Protein AF-A0AAV8GND9-F1 (afdb_monomer)

Radius of gyration: 27.41 Å; Cα contacts (8 Å, |Δi|>4): 66; chains: 1; bounding box: 63×63×75 Å

Sequence (165 aa):
MVLSTLPIDERDGKIRALPEAILGRRAFIDMAPVLKNKKRTYAIRVSRSKRHTITFEHLSGKFHMPMAAASKSLAVSKSTLKLRCRELGILVWPYRKLSSLEKLINKVVELAHPGFQFIVCNIRQEIEAIKMNPSLKIKNETECLRRAMYDLHYKKRRDDSRVAN

Mean predicted aligned error: 14.93 Å

Secondary structure (DSSP, 8-state):
---------------------SS------------------------HHHHTT--HHHHHTTTTS-HHHHHHHTT--HHHHHHHHHHTT--S-THHHHHHHHHHHHHHHHTT-GGGHHHHHHHHHHHHHHHH-TTPPPPHHHHHHHHHHHHHHHHHHHHHHHHT-

InterPro domains:
  IPR003035 RWP-RK domain [PF02042] (47-111)
  IPR003035 RWP-RK domain [PS51519] (39-126)
  IPR044607 Transcription factor RKD-like [PTHR46373] (47-159)

Foldseek 3Di:
DDDDDDDDDDDDDDDDDDDDDDDDDDDDDDDDDPPVPPPPPPPPPPPVVVLPPDDLVLLLVPLCDPLVVSCVVVVHDSVSVCVSCVVVVNNDRLNVVLVLLVVLLVLLVVVVDPVCPVVNVVSVVQSVVCSVPVPDDDDPVSVVSSVVSVVVVVVVVVVVVVVVD

Solvent-accessible surface area (backbone atoms only — not comparable to full-atom values): 10708 Å² total; per-residue (Å²): 134,79,88,82,82,87,79,90,85,78,92,85,88,85,90,88,83,86,88,91,85,86,89,81,89,81,78,92,74,90,82,79,86,78,70,84,71,76,81,70,83,66,82,72,77,63,59,69,74,73,58,71,75,71,50,70,68,68,48,46,78,34,41,92,39,54,67,77,54,36,19,59,77,67,75,43,53,66,68,58,50,51,52,52,30,49,77,73,66,36,84,56,80,45,28,67,59,47,56,52,50,54,53,47,44,53,55,55,56,72,66,69,47,80,84,46,52,62,56,47,50,54,52,52,55,50,48,53,50,35,56,78,37,45,76,59,76,82,54,67,69,61,52,50,51,52,49,53,56,49,52,54,52,52,50,51,56,53,51,55,59,58,76,75,106

Organism: NCBI:txid906938

Structure (mmCIF, N/CA/C/O backbone):
data_AF-A0AAV8GND9-F1
#
_entry.id   AF-A0AAV8GND9-F1
#
loop_
_atom_site.group_PDB
_atom_site.id
_atom_site.type_symbol
_atom_site.label_atom_id
_atom_site.label_alt_id
_atom_site.label_comp_id
_atom_site.label_asym_id
_atom_site.label_entity_id
_atom_site.label_seq_id
_atom_site.pdbx_PDB_ins_code
_atom_site.Cartn_x
_atom_site.Cartn_y
_atom_site.Cartn_z
_atom_site.occupancy
_atom_site.B_iso_or_equiv
_atom_site.auth_seq_id
_atom_site.auth_comp_id
_atom_site.auth_asym_id
_atom_site.auth_atom_id
_atom_site.pdbx_PDB_model_num
ATOM 1 N N . MET A 1 1 ? -1.485 48.724 47.636 1.00 35.06 1 MET A N 1
ATOM 2 C CA . MET A 1 1 ? -0.159 49.192 47.187 1.00 35.06 1 MET A CA 1
ATOM 3 C C . MET A 1 1 ? -0.062 48.947 45.691 1.00 35.06 1 MET A C 1
ATOM 5 O O . MET A 1 1 ? -0.252 47.816 45.282 1.00 35.06 1 MET A O 1
ATOM 9 N N . VAL A 1 2 ? 0.110 50.043 44.944 1.00 36.12 2 VAL A N 1
ATOM 10 C CA . VAL A 1 2 ? 0.675 50.198 43.586 1.00 36.12 2 VAL A CA 1
ATOM 11 C C . VAL A 1 2 ? 0.412 49.140 42.497 1.00 36.12 2 VAL A C 1
ATOM 13 O O . VAL A 1 2 ? 0.852 47.999 42.569 1.00 36.12 2 VAL A O 1
ATOM 16 N N . LEU A 1 3 ? -0.223 49.623 41.418 1.00 34.41 3 LEU A N 1
ATOM 17 C CA . LEU A 1 3 ? -0.010 49.189 40.032 1.00 34.41 3 LEU A CA 1
ATOM 18 C C . LEU A 1 3 ? 1.482 48.963 39.736 1.00 34.41 3 LEU A C 1
ATOM 20 O O . LEU A 1 3 ? 2.272 49.803 40.160 1.00 34.41 3 LEU A O 1
ATOM 24 N N . SER A 1 4 ? 1.821 47.986 38.881 1.00 33.19 4 SER A N 1
ATOM 25 C CA . SER A 1 4 ? 2.460 48.262 37.573 1.00 33.19 4 SER A CA 1
ATOM 26 C C . SER A 1 4 ? 2.997 47.009 36.841 1.00 33.19 4 SER A C 1
ATOM 28 O O . SER A 1 4 ? 3.750 46.205 37.373 1.00 33.19 4 SER A O 1
ATOM 30 N N . THR A 1 5 ? 2.571 46.902 35.574 1.00 40.31 5 THR A N 1
ATOM 31 C CA . THR A 1 5 ? 3.350 46.568 34.359 1.00 40.31 5 THR A CA 1
ATOM 32 C C . THR A 1 5 ? 4.179 45.278 34.267 1.00 40.31 5 THR A C 1
ATOM 34 O O . THR A 1 5 ? 5.229 45.131 34.883 1.00 40.31 5 THR A O 1
ATOM 37 N N . LEU A 1 6 ? 3.789 44.435 33.298 1.00 37.91 6 LEU A N 1
ATOM 38 C CA . LEU A 1 6 ? 4.726 43.645 32.485 1.00 37.91 6 LEU A CA 1
ATOM 39 C C . LEU A 1 6 ? 5.789 44.554 31.841 1.00 37.91 6 LEU A C 1
ATOM 41 O O . LEU A 1 6 ? 5.467 45.685 31.465 1.00 37.91 6 LEU A O 1
ATOM 45 N N . PRO A 1 7 ? 6.981 44.009 31.554 1.00 39.88 7 PRO A N 1
ATOM 46 C CA . PRO A 1 7 ? 7.487 44.157 30.196 1.00 39.88 7 PRO A CA 1
ATOM 47 C C . PRO A 1 7 ? 7.981 42.839 29.588 1.00 39.88 7 PRO A C 1
ATOM 49 O O . PRO A 1 7 ? 8.670 42.029 30.204 1.00 39.88 7 PRO A O 1
ATOM 52 N N . ILE A 1 8 ? 7.599 42.687 28.326 1.00 31.92 8 ILE A N 1
ATOM 53 C CA . ILE A 1 8 ? 8.244 41.881 27.293 1.00 31.92 8 ILE A CA 1
ATOM 54 C C . ILE A 1 8 ? 9.658 42.444 27.078 1.00 31.92 8 ILE A C 1
ATOM 56 O O . ILE A 1 8 ? 9.774 43.660 26.961 1.00 31.92 8 ILE A O 1
ATOM 60 N N . ASP A 1 9 ? 10.686 41.599 26.942 1.00 30.53 9 ASP A N 1
ATOM 61 C CA . ASP A 1 9 ? 11.693 41.856 25.905 1.00 30.53 9 ASP A CA 1
ATOM 62 C C . ASP A 1 9 ? 12.402 40.587 25.409 1.00 30.53 9 ASP A C 1
ATOM 64 O O . ASP A 1 9 ? 12.772 39.686 26.166 1.00 30.53 9 ASP A O 1
ATOM 68 N N . GLU A 1 10 ? 12.537 40.540 24.092 1.00 36.34 10 GLU A N 1
ATOM 69 C CA . GLU A 1 10 ? 13.254 39.568 23.278 1.00 36.34 10 GLU A CA 1
ATOM 70 C C . GLU A 1 10 ? 14.673 40.096 23.004 1.00 36.34 10 GLU A C 1
ATOM 72 O O . GLU A 1 10 ? 14.821 41.294 22.809 1.00 36.34 10 GLU A O 1
ATOM 77 N N . ARG A 1 11 ? 15.648 39.189 22.784 1.00 31.89 11 ARG A N 1
ATOM 78 C CA . ARG A 1 11 ? 16.921 39.430 22.041 1.00 31.89 11 ARG A CA 1
ATOM 79 C C . ARG A 1 11 ? 17.932 40.352 22.771 1.00 31.89 11 ARG A C 1
ATOM 81 O O . ARG A 1 11 ? 17.574 41.360 23.340 1.00 31.89 11 ARG A O 1
ATOM 88 N N . ASP A 1 12 ? 19.232 40.095 22.916 1.00 29.98 12 ASP A N 1
ATOM 89 C CA . ASP A 1 12 ? 20.273 39.333 22.215 1.00 29.98 12 ASP A CA 1
ATOM 90 C C . ASP A 1 12 ? 21.346 38.908 23.263 1.00 29.98 12 ASP A C 1
ATOM 92 O O . ASP A 1 12 ? 21.510 39.551 24.291 1.00 29.98 12 ASP A O 1
ATOM 96 N N . GLY A 1 13 ? 22.087 37.801 23.139 1.00 28.56 13 GLY A N 1
ATOM 97 C CA . GLY A 1 13 ? 23.390 37.849 22.466 1.00 28.56 13 GLY A CA 1
ATOM 98 C C . GLY A 1 13 ? 24.593 37.403 23.338 1.00 28.56 13 GLY A C 1
ATOM 99 O O . GLY A 1 13 ? 25.275 38.227 23.927 1.00 28.56 13 GLY A O 1
ATOM 100 N N . LYS A 1 14 ? 24.937 36.103 23.256 1.00 33.38 14 LYS A N 1
ATOM 101 C CA . LYS A 1 14 ? 26.313 35.518 23.241 1.00 33.38 14 LYS A CA 1
ATOM 102 C C . LYS A 1 14 ? 27.081 35.118 24.544 1.00 33.38 14 LYS A C 1
ATOM 104 O O . LYS A 1 14 ? 27.681 35.930 25.227 1.00 33.38 14 LYS A O 1
ATOM 109 N N . ILE A 1 15 ? 27.154 33.786 24.738 1.00 33.62 15 ILE A N 1
ATOM 110 C CA . ILE A 1 15 ? 28.283 32.846 25.032 1.00 33.62 15 ILE A CA 1
ATOM 111 C C . ILE A 1 15 ? 29.366 33.191 26.092 1.00 33.62 15 ILE A C 1
ATOM 113 O O . ILE A 1 15 ? 30.204 34.061 25.875 1.00 33.62 15 ILE A O 1
ATOM 117 N N . ARG A 1 16 ? 29.528 32.302 27.096 1.00 35.12 16 ARG A N 1
ATOM 118 C CA . ARG A 1 16 ? 30.838 31.892 27.668 1.00 35.12 16 ARG A CA 1
ATOM 119 C C . ARG A 1 16 ? 30.905 30.361 27.791 1.00 35.12 16 ARG A C 1
ATOM 121 O O . ARG A 1 16 ? 29.895 29.708 28.023 1.00 35.12 16 ARG A O 1
ATOM 128 N N . ALA A 1 17 ? 32.091 29.813 27.548 1.00 32.97 17 ALA A N 1
ATOM 129 C CA . ALA A 1 17 ? 32.357 28.434 27.149 1.00 32.97 17 ALA A CA 1
ATOM 130 C C . ALA A 1 17 ? 33.029 27.573 28.246 1.00 32.97 17 ALA A C 1
ATOM 132 O O . ALA A 1 17 ? 33.712 28.132 29.099 1.00 32.97 17 ALA A O 1
ATOM 133 N N . LEU A 1 18 ? 32.941 26.237 28.058 1.00 32.69 18 LEU A N 1
ATOM 134 C CA . LEU A 1 18 ? 33.924 25.163 28.380 1.00 32.69 18 LEU A CA 1
ATOM 135 C C . LEU A 1 18 ? 34.088 24.729 29.866 1.00 32.69 18 LEU A C 1
ATOM 137 O O . LEU A 1 18 ? 33.908 25.563 30.747 1.00 32.69 18 LEU A O 1
ATOM 141 N N . PRO A 1 19 ? 34.394 23.435 30.174 1.00 36.16 19 PRO A N 1
ATOM 142 C CA . PRO A 1 19 ? 35.509 22.685 29.573 1.00 36.16 19 PRO A CA 1
ATOM 143 C C . PRO A 1 19 ? 35.277 21.219 29.148 1.00 36.16 19 PRO A C 1
ATOM 145 O O . PRO A 1 19 ? 34.412 20.497 29.637 1.00 36.16 19 PRO A O 1
ATOM 148 N N . GLU A 1 20 ? 36.140 20.809 28.216 1.00 38.84 20 GLU A N 1
ATOM 149 C CA . GLU A 1 20 ? 36.351 19.469 27.667 1.00 38.84 20 GLU A CA 1
ATOM 150 C C . GLU A 1 20 ? 37.200 18.573 28.583 1.00 38.84 20 GLU A C 1
ATOM 152 O O . GLU A 1 20 ? 38.236 19.008 29.079 1.00 38.84 20 GLU A O 1
ATOM 157 N N . ALA A 1 21 ? 36.796 17.304 28.711 1.00 34.34 21 ALA A N 1
ATOM 158 C CA . ALA A 1 21 ? 37.614 16.078 28.750 1.00 34.34 21 ALA A CA 1
ATOM 159 C C . ALA A 1 21 ? 36.695 14.957 29.277 1.00 34.34 21 ALA A C 1
ATOM 161 O O . ALA A 1 21 ? 36.130 15.078 30.355 1.00 34.34 21 ALA A O 1
ATOM 162 N N . ILE A 1 22 ? 36.426 13.881 28.536 1.00 31.39 22 ILE A N 1
ATOM 163 C CA . ILE A 1 22 ? 37.247 12.666 28.567 1.00 31.39 22 ILE A CA 1
ATOM 164 C C . ILE A 1 22 ? 36.989 11.832 27.289 1.00 31.39 22 ILE A C 1
ATOM 166 O O . ILE A 1 22 ? 35.862 11.464 26.979 1.00 31.39 22 ILE A O 1
ATOM 170 N N . LEU A 1 23 ? 38.106 11.492 26.630 1.00 33.38 23 LEU A N 1
ATOM 171 C CA . LEU A 1 23 ? 38.359 10.383 25.693 1.00 33.38 23 LEU A CA 1
ATOM 172 C C . LEU A 1 23 ? 37.882 10.464 24.221 1.00 33.38 23 LEU A C 1
ATOM 174 O O . LEU A 1 23 ? 36.793 10.037 23.862 1.00 33.38 23 LEU A O 1
ATOM 178 N N . GLY A 1 24 ? 38.843 10.783 23.333 1.00 30.16 24 GLY A N 1
ATOM 179 C CA . GLY A 1 24 ? 39.104 9.897 22.182 1.00 30.16 24 GLY A CA 1
ATOM 180 C C . GLY A 1 24 ? 39.140 10.493 20.767 1.00 30.16 24 GLY A C 1
ATOM 181 O O . GLY A 1 24 ? 38.337 10.110 19.932 1.00 30.16 24 GLY A O 1
ATOM 182 N N . ARG A 1 25 ? 40.115 11.376 20.492 1.00 37.66 25 ARG A N 1
ATOM 183 C CA . ARG A 1 25 ? 40.762 11.702 19.191 1.00 37.66 25 ARG A CA 1
ATOM 184 C C . ARG A 1 25 ? 40.112 11.137 17.904 1.00 37.66 25 ARG A C 1
ATOM 186 O O . ARG A 1 25 ? 40.269 9.952 17.634 1.00 37.66 25 ARG A O 1
ATOM 193 N N . ARG A 1 26 ? 39.677 12.016 16.988 1.00 31.58 26 ARG A N 1
ATOM 194 C CA . ARG A 1 26 ? 40.454 12.414 15.781 1.00 31.58 26 ARG A CA 1
ATOM 195 C C . ARG A 1 26 ? 39.671 13.444 14.937 1.00 31.58 26 ARG A C 1
ATOM 197 O O . ARG A 1 26 ? 38.692 13.106 14.291 1.00 31.58 26 ARG A O 1
ATOM 204 N N . ALA A 1 27 ? 40.178 14.677 14.949 1.00 31.30 27 ALA A N 1
ATOM 205 C CA . ALA A 1 27 ? 40.170 15.678 13.876 1.00 31.30 27 ALA A CA 1
ATOM 206 C C . ALA A 1 27 ? 38.875 1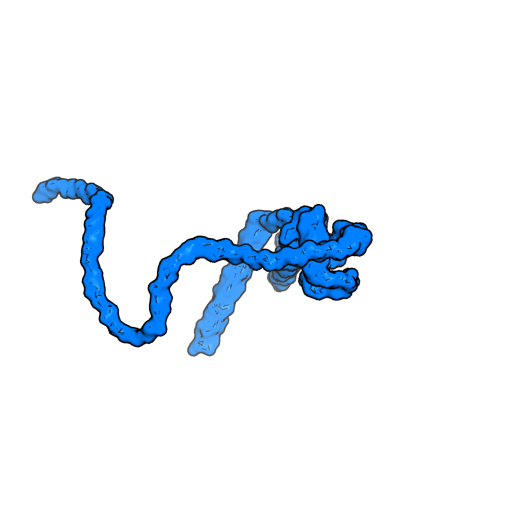5.914 13.066 1.00 31.30 27 ALA A C 1
ATOM 208 O O . ALA A 1 27 ? 38.594 15.251 12.070 1.00 31.30 27 ALA A O 1
ATOM 209 N N . PHE A 1 28 ? 38.206 17.011 13.420 1.00 37.91 28 PHE A N 1
ATOM 210 C CA . PHE A 1 28 ? 37.681 17.975 12.454 1.00 37.91 28 PHE A CA 1
ATOM 211 C C . PHE A 1 28 ? 38.825 18.424 11.520 1.00 37.91 28 PHE A C 1
ATOM 213 O O . PHE A 1 28 ? 39.843 18.919 12.001 1.00 37.91 28 PHE A O 1
ATOM 220 N N . ILE A 1 29 ? 38.665 18.256 10.207 1.00 37.09 29 ILE A N 1
ATOM 221 C CA . ILE A 1 29 ? 39.280 19.119 9.191 1.00 37.09 29 ILE A CA 1
ATOM 222 C C . ILE A 1 29 ? 38.145 19.503 8.247 1.00 37.09 29 ILE A C 1
ATOM 224 O O . ILE A 1 29 ? 37.421 18.639 7.747 1.00 37.09 29 ILE A O 1
ATOM 228 N N . ASP A 1 30 ? 37.985 20.808 8.074 1.00 33.97 30 ASP A N 1
ATOM 229 C CA . ASP A 1 30 ? 37.107 21.459 7.116 1.00 33.97 30 ASP A CA 1
ATOM 230 C C . ASP A 1 30 ? 37.214 20.869 5.703 1.00 33.97 30 ASP A C 1
ATOM 232 O O . ASP A 1 30 ? 38.290 20.455 5.278 1.00 33.97 30 ASP A O 1
ATOM 236 N N . MET A 1 31 ? 36.102 20.917 4.958 1.00 32.75 31 MET A N 1
ATOM 237 C CA . MET A 1 31 ? 36.016 21.410 3.568 1.00 32.75 31 MET A CA 1
ATOM 238 C C . MET A 1 31 ? 34.931 20.696 2.743 1.00 32.75 31 MET A C 1
ATOM 240 O O . MET A 1 31 ? 34.955 19.485 2.543 1.00 32.75 31 MET A O 1
ATOM 244 N N . ALA A 1 32 ? 34.078 21.533 2.140 1.00 42.12 32 ALA A N 1
ATOM 245 C CA . ALA A 1 32 ? 33.287 21.308 0.927 1.00 42.12 32 ALA A CA 1
ATOM 246 C C . ALA A 1 32 ? 32.082 20.337 0.986 1.00 42.12 32 ALA A C 1
ATOM 248 O O . ALA A 1 32 ? 32.095 19.303 1.656 1.00 42.12 32 ALA A O 1
ATOM 249 N N . PRO A 1 33 ? 30.999 20.643 0.238 1.00 39.50 33 PRO A N 1
ATOM 250 C CA . PRO A 1 33 ? 29.824 19.794 0.201 1.00 39.50 33 PRO A CA 1
ATOM 251 C C . PRO A 1 33 ? 30.201 18.494 -0.504 1.00 39.50 33 PRO A C 1
ATOM 253 O O . PRO A 1 33 ? 30.457 18.477 -1.710 1.00 39.50 33 PRO A O 1
ATOM 256 N N . VAL A 1 34 ? 30.169 17.372 0.217 1.00 41.84 34 VAL A N 1
ATOM 257 C CA . VAL A 1 34 ? 30.108 16.064 -0.437 1.00 41.84 34 VAL A CA 1
ATOM 258 C C . VAL A 1 34 ? 28.708 15.936 -1.029 1.00 41.84 34 VAL A C 1
ATOM 260 O O . VAL A 1 34 ? 27.828 15.245 -0.510 1.00 41.84 34 VAL A O 1
ATOM 263 N N . LEU A 1 35 ? 28.512 16.577 -2.184 1.00 47.72 35 LEU A N 1
ATOM 264 C CA . LEU A 1 35 ? 27.736 15.975 -3.248 1.00 47.72 35 LEU A CA 1
ATOM 265 C C . LEU A 1 35 ? 28.211 14.526 -3.291 1.00 47.72 35 LEU A C 1
ATOM 267 O O . LEU A 1 35 ? 29.333 14.244 -3.715 1.00 47.72 35 LEU A O 1
ATOM 271 N N . LYS A 1 36 ? 27.378 13.587 -2.837 1.00 35.91 36 LYS A N 1
ATOM 272 C CA . LYS A 1 36 ? 27.566 12.169 -3.150 1.00 35.91 36 LYS A CA 1
ATOM 273 C C . LYS A 1 36 ? 27.256 11.998 -4.632 1.00 35.91 36 LYS A C 1
ATOM 275 O O . LYS A 1 36 ? 26.317 11.314 -5.028 1.00 35.91 36 LYS A O 1
ATOM 280 N N . ASN A 1 37 ? 28.080 12.632 -5.454 1.00 45.59 37 ASN A N 1
ATOM 281 C CA . ASN A 1 37 ? 28.215 12.404 -6.862 1.00 45.59 37 ASN A CA 1
ATOM 282 C C . ASN A 1 37 ? 28.968 11.080 -6.969 1.00 45.59 37 ASN A C 1
ATOM 284 O O . ASN A 1 37 ? 30.164 11.022 -7.247 1.00 45.59 37 ASN A O 1
ATOM 288 N N . LYS A 1 38 ? 28.260 9.977 -6.704 1.00 35.38 38 LYS A N 1
ATOM 289 C CA . LYS A 1 38 ? 28.668 8.688 -7.248 1.00 35.38 38 LYS A CA 1
ATOM 290 C C . LYS A 1 38 ? 28.491 8.832 -8.752 1.00 35.38 38 LYS A C 1
ATOM 292 O O . LYS A 1 38 ? 27.454 8.459 -9.297 1.00 35.38 38 LYS A O 1
ATOM 297 N N . LYS A 1 39 ? 29.522 9.386 -9.401 1.00 39.31 39 LYS A N 1
ATOM 298 C CA . LYS A 1 39 ? 29.833 9.185 -10.812 1.00 39.31 39 LYS A CA 1
ATOM 299 C C . LYS A 1 39 ? 29.975 7.687 -11.008 1.00 39.31 39 LYS A C 1
ATOM 301 O O . LYS A 1 39 ? 31.049 7.105 -10.999 1.00 39.31 39 LYS A O 1
ATOM 306 N N . ARG A 1 40 ? 28.836 7.039 -11.122 1.00 38.41 40 ARG A N 1
ATOM 307 C CA . ARG A 1 40 ? 28.711 5.778 -11.800 1.00 38.41 40 ARG A CA 1
ATOM 308 C C . ARG A 1 40 ? 28.159 6.154 -13.161 1.00 38.41 40 ARG A C 1
ATOM 310 O O . ARG A 1 40 ? 26.983 5.987 -13.464 1.00 38.41 40 ARG A O 1
ATOM 317 N N . THR A 1 41 ? 29.050 6.729 -13.962 1.00 46.00 41 THR A N 1
ATOM 318 C CA . THR A 1 41 ? 28.961 6.769 -15.417 1.00 46.00 41 THR A CA 1
ATOM 319 C C . THR A 1 41 ? 29.089 5.340 -15.929 1.00 46.00 41 THR A C 1
ATOM 321 O O . THR A 1 41 ? 30.039 4.975 -16.606 1.00 46.00 41 THR A O 1
ATOM 324 N N . TYR A 1 42 ? 28.131 4.490 -15.587 1.00 44.50 42 TYR A N 1
ATOM 325 C CA . TYR A 1 42 ? 27.789 3.409 -16.475 1.00 44.50 42 TYR A CA 1
ATOM 326 C C . TYR A 1 42 ? 26.758 4.013 -17.412 1.00 44.50 42 TYR A C 1
ATOM 328 O O . TYR A 1 42 ? 25.564 4.069 -17.126 1.00 44.50 42 TYR A O 1
ATOM 336 N N . ALA A 1 43 ? 27.230 4.531 -18.541 1.00 52.00 43 ALA A N 1
ATOM 337 C CA . ALA A 1 43 ? 26.390 4.603 -19.718 1.00 52.00 43 ALA A CA 1
ATOM 338 C C . ALA A 1 43 ? 25.998 3.154 -20.047 1.00 52.00 43 ALA A C 1
ATOM 340 O O . ALA A 1 43 ? 26.607 2.505 -20.892 1.00 52.00 43 ALA A O 1
ATOM 341 N N . ILE A 1 44 ? 25.029 2.596 -19.313 1.00 53.97 44 ILE A N 1
ATOM 342 C CA . ILE A 1 44 ? 24.469 1.293 -19.618 1.00 53.97 44 ILE A CA 1
ATOM 343 C C . ILE A 1 44 ? 23.611 1.554 -20.843 1.00 53.97 44 ILE A C 1
ATOM 345 O O . ILE A 1 44 ? 22.418 1.855 -20.749 1.00 53.97 44 ILE A O 1
ATOM 349 N N . ARG A 1 45 ? 24.231 1.441 -22.016 1.00 52.19 45 ARG A N 1
ATOM 350 C CA . ARG A 1 45 ? 23.527 1.066 -23.234 1.00 52.19 45 ARG A CA 1
ATOM 351 C C . ARG A 1 45 ? 23.022 -0.366 -23.023 1.00 52.19 45 ARG A C 1
ATOM 353 O O . ARG A 1 45 ? 23.493 -1.298 -23.658 1.00 52.19 45 ARG A O 1
ATOM 360 N N . VAL A 1 46 ? 22.061 -0.566 -22.108 1.00 52.56 46 VAL A N 1
ATOM 361 C CA . VAL A 1 46 ? 21.105 -1.658 -22.295 1.00 52.56 46 VAL A CA 1
ATOM 362 C C . VAL A 1 46 ? 20.514 -1.326 -23.649 1.00 52.56 46 VAL A C 1
ATOM 364 O O . VAL A 1 46 ? 20.008 -0.212 -23.815 1.00 52.56 46 VAL A O 1
ATOM 367 N N . SER A 1 47 ? 20.679 -2.217 -24.626 1.00 55.19 47 SER A N 1
ATOM 368 C CA . SER A 1 47 ? 20.108 -2.023 -25.952 1.00 55.19 47 SER A CA 1
ATOM 369 C C . SER A 1 47 ? 18.674 -1.525 -25.781 1.00 55.19 47 SER A C 1
ATOM 371 O O . SER A 1 47 ? 17.875 -2.132 -25.060 1.00 55.19 47 SER A O 1
ATOM 373 N N . ARG A 1 48 ? 18.377 -0.353 -26.361 1.00 55.66 48 ARG A N 1
ATOM 374 C CA . ARG A 1 48 ? 17.071 0.322 -26.247 1.00 55.66 48 ARG A CA 1
ATOM 375 C C . ARG A 1 48 ? 15.941 -0.692 -26.472 1.00 55.66 48 ARG A C 1
ATOM 377 O O . ARG A 1 48 ? 14.983 -0.718 -25.709 1.00 55.66 48 ARG A O 1
ATOM 384 N N . SER A 1 49 ? 16.156 -1.625 -27.401 1.00 56.31 49 SER A N 1
ATOM 385 C CA . SER A 1 49 ? 15.281 -2.738 -27.769 1.00 56.31 49 SER A CA 1
ATOM 386 C C . SER A 1 49 ? 14.783 -3.613 -26.609 1.00 56.31 49 SER A C 1
ATOM 388 O O . SER A 1 49 ? 13.609 -3.958 -26.609 1.00 56.31 49 SER A O 1
ATOM 390 N N . LYS A 1 50 ? 15.588 -3.926 -25.578 1.00 54.84 50 LYS A N 1
ATOM 391 C CA . LYS A 1 50 ? 15.102 -4.712 -24.415 1.00 54.84 50 LYS A CA 1
ATOM 392 C C . LYS A 1 50 ? 14.305 -3.883 -23.408 1.00 54.84 50 LYS A C 1
ATOM 394 O O . LYS A 1 50 ? 13.643 -4.448 -22.545 1.00 54.84 50 LYS A O 1
ATOM 399 N N . ARG A 1 51 ? 14.375 -2.549 -23.479 1.00 58.31 51 ARG A N 1
ATOM 400 C CA . ARG A 1 51 ? 13.556 -1.682 -22.624 1.00 58.31 51 ARG A CA 1
ATOM 401 C C . ARG A 1 51 ? 12.105 -1.718 -23.087 1.00 58.31 51 ARG A C 1
ATOM 403 O O . ARG A 1 51 ? 11.228 -1.867 -22.252 1.00 58.31 51 ARG A O 1
ATOM 410 N N . HIS A 1 52 ? 11.856 -1.678 -24.393 1.00 61.16 52 HIS A N 1
ATOM 411 C CA . HIS A 1 52 ? 10.517 -1.490 -24.960 1.00 61.16 52 HIS A CA 1
ATOM 412 C C . HIS A 1 52 ? 9.506 -2.623 -24.716 1.00 61.16 52 HIS A C 1
ATOM 414 O O . HIS A 1 52 ? 8.322 -2.390 -24.918 1.00 61.16 52 HIS A O 1
ATOM 420 N N . THR A 1 53 ? 9.914 -3.801 -24.233 1.00 75.88 53 THR A N 1
ATOM 421 C CA . THR A 1 53 ? 8.989 -4.932 -24.031 1.00 75.88 53 THR A CA 1
ATOM 422 C C . THR A 1 53 ? 8.107 -4.809 -22.788 1.00 75.88 53 THR A C 1
ATOM 424 O O . THR A 1 53 ? 7.045 -5.418 -22.731 1.00 75.88 53 THR A O 1
ATOM 427 N N . ILE A 1 54 ? 8.513 -4.024 -21.785 1.00 84.75 54 ILE A N 1
ATOM 428 C CA . ILE A 1 54 ? 7.727 -3.872 -20.554 1.00 84.75 54 ILE A CA 1
ATOM 429 C C . ILE A 1 54 ? 6.761 -2.705 -20.728 1.00 84.75 54 ILE A C 1
ATOM 431 O O . ILE A 1 54 ? 7.188 -1.542 -20.710 1.00 84.75 54 ILE A O 1
ATOM 435 N N . THR A 1 55 ? 5.481 -3.035 -20.896 1.00 88.31 55 THR A N 1
ATOM 436 C CA . THR A 1 55 ? 4.366 -2.081 -20.922 1.00 88.31 55 THR A CA 1
ATOM 437 C C . THR A 1 55 ? 3.846 -1.805 -19.511 1.00 88.31 55 THR A C 1
ATOM 439 O O . THR A 1 55 ? 4.155 -2.528 -18.560 1.00 88.31 55 THR A O 1
ATOM 442 N N . PHE A 1 56 ? 3.048 -0.746 -19.367 1.00 88.31 56 PHE A N 1
ATOM 443 C CA . PHE A 1 56 ? 2.395 -0.421 -18.100 1.00 88.31 56 PHE A CA 1
ATOM 444 C C . PHE A 1 56 ? 1.489 -1.560 -17.606 1.00 88.31 56 PHE A C 1
ATOM 446 O O . PHE A 1 56 ? 1.528 -1.888 -16.427 1.00 88.31 56 PHE A O 1
ATOM 453 N N . GLU A 1 57 ? 0.756 -2.223 -18.502 1.00 87.88 57 GLU A N 1
ATOM 454 C CA . GLU A 1 57 ? -0.136 -3.346 -18.173 1.00 87.88 57 GLU A CA 1
ATOM 455 C C . GLU A 1 57 ? 0.607 -4.535 -17.548 1.00 87.88 57 GLU A C 1
ATOM 457 O O . GLU A 1 57 ? 0.170 -5.111 -16.550 1.00 87.88 57 GLU A O 1
ATOM 462 N N . HIS A 1 58 ? 1.797 -4.859 -18.065 1.00 88.50 58 HIS A N 1
ATOM 463 C CA . HIS A 1 58 ? 2.646 -5.891 -17.465 1.00 88.50 58 HIS A CA 1
ATOM 464 C C . HIS A 1 58 ? 3.073 -5.530 -16.037 1.00 88.50 58 HIS A C 1
ATOM 466 O O . HIS A 1 58 ? 3.251 -6.415 -15.198 1.00 88.50 58 HIS A O 1
ATOM 472 N N . LEU A 1 59 ? 3.253 -4.237 -15.747 1.00 89.56 59 LEU A N 1
ATOM 473 C CA . LEU A 1 59 ? 3.586 -3.761 -14.406 1.00 89.56 59 LEU A CA 1
ATOM 474 C C . LEU A 1 59 ? 2.362 -3.725 -13.493 1.00 89.56 59 LEU A C 1
ATOM 476 O O . LEU A 1 59 ? 2.474 -4.151 -12.341 1.00 89.56 59 LEU A O 1
ATOM 480 N N . SER A 1 60 ? 1.214 -3.264 -13.996 1.00 89.56 60 SER A N 1
ATOM 481 C CA . SER A 1 60 ? -0.019 -3.137 -13.217 1.00 89.56 60 SER A CA 1
ATOM 482 C C . SER A 1 60 ? -0.487 -4.486 -12.684 1.00 89.56 60 SER A C 1
ATOM 484 O O . SER A 1 60 ? -0.785 -4.609 -11.492 1.00 89.56 60 SER A O 1
ATOM 486 N N . GLY A 1 61 ? -0.373 -5.540 -13.498 1.00 89.06 61 GLY A N 1
ATOM 487 C CA . GLY A 1 61 ? -0.627 -6.919 -13.080 1.00 89.06 61 GLY A CA 1
ATOM 488 C C . GLY A 1 61 ? 0.296 -7.428 -11.963 1.00 89.06 61 GLY A C 1
ATOM 489 O O . GLY A 1 61 ? -0.024 -8.419 -11.309 1.00 89.06 61 GLY A O 1
ATOM 490 N N . LYS A 1 62 ? 1.429 -6.766 -11.692 1.00 92.06 62 LYS A N 1
ATOM 491 C CA . LYS A 1 62 ? 2.422 -7.165 -10.673 1.00 92.06 62 LYS A CA 1
ATOM 492 C C . LYS A 1 62 ? 2.496 -6.215 -9.475 1.00 92.06 62 LYS A C 1
ATOM 494 O O . LYS A 1 62 ? 3.330 -6.421 -8.595 1.00 92.06 62 LYS A O 1
ATOM 499 N N . PHE A 1 63 ? 1.632 -5.206 -9.370 1.00 91.50 63 PHE A N 1
ATOM 500 C CA . PHE A 1 63 ? 1.652 -4.286 -8.222 1.00 91.50 63 PHE A CA 1
ATOM 501 C C . PHE A 1 63 ? 1.268 -4.933 -6.886 1.00 91.50 63 PHE A C 1
ATOM 503 O O . PHE A 1 63 ? 1.661 -4.423 -5.836 1.00 91.50 63 PHE A O 1
ATOM 510 N N . HIS A 1 64 ? 0.592 -6.082 -6.919 1.00 90.38 64 HIS A N 1
ATOM 511 C CA . HIS A 1 64 ? 0.258 -6.876 -5.733 1.00 90.38 64 HIS A CA 1
ATOM 512 C C . HIS A 1 64 ? 1.485 -7.500 -5.040 1.00 90.38 64 HIS A C 1
ATOM 514 O O . HIS A 1 64 ? 1.369 -8.001 -3.928 1.00 90.38 64 HIS A O 1
ATOM 520 N N . MET A 1 65 ? 2.669 -7.485 -5.666 1.00 93.50 65 MET A N 1
ATOM 521 C CA . MET A 1 65 ? 3.885 -8.090 -5.113 1.00 93.50 65 MET A CA 1
ATOM 522 C C . MET A 1 65 ? 5.018 -7.065 -4.924 1.00 93.50 65 MET A C 1
ATOM 524 O O . MET A 1 65 ? 5.073 -6.029 -5.604 1.00 93.50 65 MET A O 1
ATOM 528 N N . PRO A 1 66 ? 5.972 -7.318 -4.005 1.00 94.25 66 PRO A N 1
ATOM 529 C CA . PRO A 1 66 ? 7.108 -6.428 -3.817 1.00 94.25 66 PRO A CA 1
ATOM 530 C C . PRO A 1 66 ? 7.977 -6.389 -5.075 1.00 94.25 66 PRO A C 1
ATOM 532 O O . PRO A 1 66 ? 8.135 -7.386 -5.774 1.00 94.25 66 PRO A O 1
ATOM 535 N N . MET A 1 67 ? 8.630 -5.251 -5.324 1.00 91.44 67 MET A N 1
ATOM 536 C CA . MET A 1 67 ? 9.443 -5.027 -6.529 1.00 91.44 67 MET A CA 1
ATOM 537 C C . MET A 1 67 ? 10.504 -6.119 -6.768 1.00 91.44 67 MET A C 1
ATOM 539 O O . MET A 1 67 ? 10.819 -6.434 -7.909 1.00 91.44 67 MET A O 1
ATOM 543 N N . ALA A 1 68 ? 11.054 -6.709 -5.699 1.00 91.62 68 ALA A N 1
ATOM 544 C CA . ALA A 1 68 ? 12.010 -7.812 -5.798 1.00 91.62 68 ALA A CA 1
ATOM 545 C C . ALA A 1 68 ? 11.384 -9.113 -6.333 1.00 91.62 68 ALA A C 1
ATOM 547 O O . ALA A 1 68 ? 12.059 -9.865 -7.031 1.00 91.62 68 ALA A O 1
ATOM 548 N N . ALA A 1 69 ? 10.117 -9.378 -6.012 1.00 92.94 69 ALA A N 1
ATOM 549 C CA . ALA A 1 69 ? 9.359 -10.492 -6.571 1.00 92.94 69 ALA A CA 1
ATOM 550 C C . ALA A 1 69 ? 8.887 -10.163 -7.994 1.00 92.94 69 ALA A C 1
ATOM 552 O O . ALA A 1 69 ? 9.077 -10.974 -8.896 1.00 92.94 69 ALA A O 1
ATOM 553 N N . ALA A 1 70 ? 8.400 -8.938 -8.228 1.00 93.12 70 ALA A N 1
ATOM 554 C CA . ALA A 1 70 ? 7.979 -8.481 -9.553 1.00 93.12 70 ALA A CA 1
ATOM 555 C C . ALA A 1 70 ? 9.111 -8.584 -10.582 1.00 93.12 70 ALA A C 1
ATOM 557 O O . ALA A 1 70 ? 8.908 -9.092 -11.681 1.00 93.12 70 ALA A O 1
ATOM 558 N N . SER A 1 71 ? 10.331 -8.180 -10.210 1.00 91.88 71 SER A N 1
ATOM 559 C CA . SER A 1 71 ? 11.493 -8.279 -11.095 1.00 91.88 71 SER A CA 1
ATOM 560 C C . SER A 1 71 ? 11.816 -9.727 -11.472 1.00 91.88 71 SER A C 1
ATOM 562 O O . SER A 1 71 ? 12.156 -9.994 -12.618 1.00 91.88 71 SER A O 1
ATOM 564 N N . LYS A 1 72 ? 11.659 -10.671 -10.532 1.00 92.25 72 LYS A N 1
ATOM 565 C CA . LYS A 1 72 ? 11.836 -12.106 -10.800 1.00 92.25 72 LYS A CA 1
ATOM 566 C C . LYS A 1 72 ? 10.733 -12.644 -11.711 1.00 92.25 72 LYS A C 1
ATOM 568 O O . LYS A 1 72 ? 11.044 -13.320 -12.680 1.00 92.25 72 LYS A O 1
ATOM 573 N N . SER A 1 73 ? 9.473 -12.289 -11.443 1.00 91.31 73 SER A N 1
ATOM 574 C CA . SER A 1 73 ? 8.329 -12.710 -12.264 1.00 91.31 7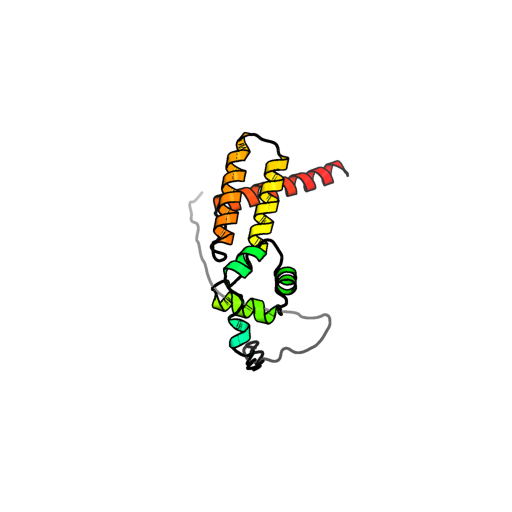3 SER A CA 1
ATOM 575 C C . SER A 1 73 ? 8.417 -12.204 -13.702 1.00 91.31 73 SER A C 1
ATOM 577 O O . SER A 1 73 ? 7.901 -12.863 -14.594 1.00 91.31 73 SER A O 1
ATOM 579 N N . LEU A 1 74 ? 9.031 -11.040 -13.920 1.00 88.69 74 LEU A N 1
ATOM 580 C CA . LEU A 1 74 ? 9.228 -10.445 -15.241 1.00 88.69 74 LEU A CA 1
ATOM 581 C C . LEU A 1 74 ? 10.596 -10.802 -15.855 1.00 88.69 74 LEU A C 1
ATOM 583 O O . LEU A 1 74 ? 10.934 -10.273 -16.907 1.00 88.69 74 LEU A O 1
ATOM 587 N N . ALA A 1 75 ? 11.398 -11.649 -15.195 1.00 88.38 75 ALA A N 1
ATOM 588 C CA . ALA A 1 75 ? 12.758 -12.020 -15.603 1.00 88.38 75 ALA A CA 1
ATOM 589 C C . ALA A 1 75 ? 13.679 -10.816 -15.911 1.00 88.38 75 ALA A C 1
ATOM 591 O O . ALA A 1 75 ? 14.550 -10.871 -16.780 1.00 88.38 75 ALA A O 1
ATOM 592 N N . VAL A 1 76 ? 13.511 -9.708 -15.179 1.00 88.44 76 VAL A N 1
ATOM 593 C CA . VAL A 1 76 ? 14.308 -8.484 -15.345 1.00 88.44 76 VAL A CA 1
ATOM 594 C C . VAL A 1 76 ? 15.080 -8.122 -14.089 1.00 88.44 76 VAL A C 1
ATOM 596 O O . VAL A 1 76 ? 14.704 -8.432 -12.960 1.00 88.44 76 VAL A O 1
ATOM 599 N N . SER A 1 77 ? 16.177 -7.386 -14.270 1.00 88.88 77 SER A N 1
ATOM 600 C CA . SER A 1 77 ? 16.917 -6.845 -13.134 1.00 88.88 77 SER A CA 1
ATOM 601 C C . SER A 1 77 ? 16.114 -5.745 -12.421 1.00 88.88 77 SER A C 1
ATOM 603 O O . SER A 1 77 ? 15.399 -4.959 -13.050 1.00 88.88 77 SER A O 1
ATOM 605 N N . LYS A 1 78 ? 16.297 -5.617 -11.098 1.00 89.88 78 LYS A N 1
ATOM 606 C CA . LYS A 1 78 ? 15.722 -4.518 -10.295 1.00 89.88 78 LYS A CA 1
ATOM 607 C C . LYS A 1 78 ? 16.077 -3.134 -10.861 1.00 89.88 78 LYS A C 1
ATOM 609 O O . LYS A 1 78 ? 15.276 -2.210 -10.760 1.00 89.88 78 LYS A O 1
ATOM 614 N N . SER A 1 79 ?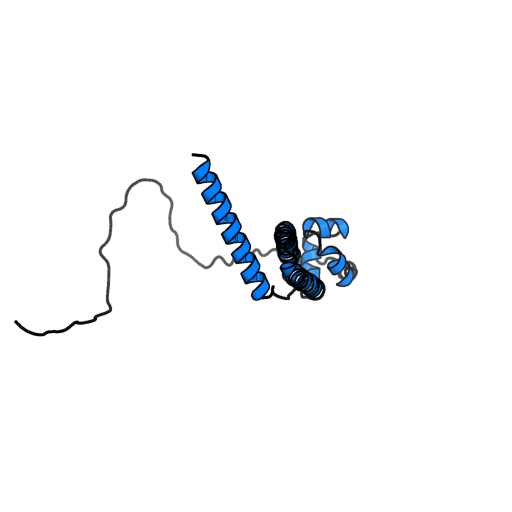 17.272 -2.981 -11.432 1.00 87.12 79 SER A N 1
ATOM 615 C CA . SER A 1 79 ? 17.744 -1.718 -12.013 1.00 87.12 79 SER A CA 1
ATOM 616 C C . SER A 1 79 ? 17.012 -1.382 -13.311 1.00 87.12 79 SER A C 1
ATOM 618 O O . SER A 1 79 ? 16.566 -0.249 -13.479 1.00 87.12 79 SER A O 1
ATOM 620 N N . THR A 1 80 ? 16.823 -2.373 -14.186 1.00 87.06 80 THR A N 1
ATOM 621 C CA . THR A 1 80 ? 16.046 -2.224 -15.425 1.00 87.06 80 THR A CA 1
ATOM 622 C C . THR A 1 80 ? 14.592 -1.897 -15.111 1.00 87.06 80 THR A C 1
ATOM 624 O O . THR A 1 80 ? 14.043 -0.962 -15.685 1.00 87.06 80 THR A O 1
ATOM 627 N N . LEU A 1 81 ? 13.995 -2.600 -14.142 1.00 88.62 81 LEU A N 1
ATOM 628 C CA . LEU A 1 81 ? 12.618 -2.360 -13.718 1.00 88.62 81 LEU A CA 1
ATOM 629 C C . LEU A 1 81 ? 12.429 -0.930 -13.193 1.00 88.62 81 LEU A C 1
ATOM 631 O O . LEU A 1 81 ? 11.526 -0.235 -13.635 1.00 88.62 81 LEU A O 1
ATOM 635 N N . LYS A 1 82 ? 13.324 -0.444 -12.321 1.00 88.06 82 LYS A N 1
ATOM 636 C CA . LYS A 1 82 ? 13.281 0.945 -11.827 1.00 88.06 82 LYS A CA 1
ATOM 637 C C . LYS A 1 82 ? 13.383 1.975 -12.946 1.00 88.06 82 LYS A C 1
ATOM 639 O O . LYS A 1 82 ? 12.706 2.996 -12.879 1.00 88.06 82 LYS A O 1
ATOM 644 N N . LEU A 1 83 ? 14.244 1.736 -13.935 1.00 86.50 83 LEU A N 1
ATOM 645 C CA . LEU A 1 83 ? 14.384 2.641 -15.072 1.00 86.50 83 LEU A CA 1
ATOM 646 C C . LEU A 1 83 ? 13.082 2.698 -15.878 1.00 86.50 83 LEU A C 1
ATOM 648 O O . LEU A 1 83 ? 12.585 3.788 -16.132 1.00 86.50 83 LEU A O 1
ATOM 652 N N . ARG A 1 84 ? 12.490 1.539 -16.185 1.00 87.88 84 ARG A N 1
ATOM 653 C CA . ARG A 1 84 ? 11.199 1.459 -16.885 1.00 87.88 84 ARG A CA 1
ATOM 654 C C . ARG A 1 84 ? 10.067 2.105 -16.097 1.00 87.88 84 ARG A C 1
ATOM 656 O O . ARG A 1 84 ? 9.294 2.857 -16.671 1.00 87.88 84 ARG A O 1
ATOM 663 N N . CYS A 1 85 ? 10.007 1.892 -14.784 1.00 88.50 85 CYS A N 1
ATOM 664 C CA . CYS A 1 85 ? 9.034 2.567 -13.929 1.00 88.50 85 CYS A CA 1
ATOM 665 C C . CYS A 1 85 ? 9.166 4.093 -14.023 1.00 88.50 85 CYS A C 1
ATOM 667 O O . CYS A 1 85 ? 8.159 4.770 -14.174 1.00 88.50 85 CYS A O 1
ATOM 669 N N . ARG A 1 86 ? 10.393 4.636 -14.009 1.00 87.38 86 ARG A N 1
ATOM 670 C CA . ARG A 1 86 ? 10.627 6.082 -14.172 1.00 87.38 86 ARG A CA 1
ATOM 671 C C . ARG A 1 86 ? 10.188 6.595 -15.543 1.00 87.38 86 ARG A C 1
ATOM 673 O O . ARG A 1 86 ? 9.581 7.655 -15.602 1.00 87.38 86 ARG A O 1
ATOM 680 N N . GLU A 1 87 ? 10.471 5.848 -16.610 1.00 86.81 87 GLU A N 1
ATOM 681 C CA . GLU A 1 87 ? 10.031 6.180 -17.976 1.00 86.81 87 GLU A CA 1
ATOM 682 C C . GLU A 1 87 ? 8.497 6.185 -18.101 1.00 86.81 87 GLU A C 1
ATOM 684 O O . GLU A 1 87 ? 7.948 6.999 -18.832 1.00 86.81 87 GLU A O 1
ATOM 689 N N . LEU A 1 88 ? 7.805 5.324 -17.348 1.00 85.62 88 LEU A N 1
ATOM 690 C CA . LEU A 1 88 ? 6.340 5.243 -17.284 1.00 85.62 88 LEU A CA 1
ATOM 691 C C . LEU A 1 88 ? 5.716 6.176 -16.224 1.00 85.62 88 LEU A C 1
ATOM 693 O O . LEU A 1 88 ? 4.533 6.057 -15.925 1.00 85.62 88 LEU A O 1
ATOM 697 N N . GLY A 1 89 ? 6.495 7.072 -15.605 1.00 85.44 89 GLY A N 1
ATOM 698 C CA . GLY A 1 89 ? 5.994 8.024 -14.601 1.00 85.44 89 GLY A CA 1
ATOM 699 C C . GLY A 1 89 ? 5.736 7.440 -13.203 1.00 85.44 89 GLY A C 1
ATOM 700 O O . GLY A 1 89 ? 5.227 8.133 -12.322 1.00 85.44 89 GLY A O 1
ATOM 701 N N . ILE A 1 90 ? 6.122 6.188 -12.950 1.00 87.62 90 ILE A N 1
ATOM 702 C CA . ILE A 1 90 ? 6.013 5.514 -11.651 1.00 87.62 90 ILE A CA 1
ATOM 703 C C . ILE A 1 90 ? 7.306 5.743 -10.858 1.00 87.62 90 ILE A C 1
ATOM 705 O O . ILE A 1 90 ? 8.284 4.997 -10.968 1.00 87.62 90 ILE A O 1
ATOM 709 N N . LEU A 1 91 ? 7.322 6.778 -10.018 1.00 84.50 91 LEU A N 1
ATOM 710 C CA . LEU A 1 91 ? 8.498 7.106 -9.199 1.00 84.50 91 LEU A CA 1
ATOM 711 C C . LEU A 1 91 ? 8.694 6.141 -8.021 1.00 84.50 91 LEU A C 1
ATOM 713 O O . LEU A 1 91 ? 9.827 5.808 -7.662 1.00 84.50 91 LEU A O 1
ATOM 717 N N . VAL A 1 92 ? 7.593 5.686 -7.420 1.00 86.19 92 VAL A N 1
ATOM 718 C CA . VAL A 1 92 ? 7.584 4.819 -6.236 1.00 86.19 92 VAL A CA 1
ATOM 719 C C . VAL A 1 92 ? 6.721 3.597 -6.515 1.00 86.19 92 VAL A C 1
ATOM 721 O O . VAL A 1 92 ? 5.597 3.716 -6.989 1.00 86.19 92 VAL A O 1
ATOM 724 N N . TRP A 1 93 ? 7.240 2.411 -6.190 1.00 90.19 93 TRP A N 1
ATOM 725 C CA . TRP A 1 93 ? 6.505 1.162 -6.373 1.00 90.19 93 TRP A CA 1
ATOM 726 C C . TRP A 1 93 ? 5.279 1.106 -5.431 1.00 90.19 93 TRP A C 1
ATOM 728 O O . TRP A 1 93 ? 5.461 1.195 -4.209 1.00 90.19 93 TRP A O 1
ATOM 738 N N . PRO A 1 94 ? 4.046 0.944 -5.953 1.00 91.25 94 PRO A N 1
ATOM 739 C CA . PRO A 1 94 ? 2.806 1.138 -5.190 1.00 91.25 94 PRO A CA 1
ATOM 740 C C . PRO A 1 94 ? 2.539 0.061 -4.129 1.00 91.25 94 PRO A C 1
ATOM 742 O O . PRO A 1 94 ? 1.744 0.302 -3.223 1.00 91.25 94 PRO A O 1
ATOM 745 N N . TYR A 1 95 ? 3.256 -1.070 -4.160 1.00 92.25 95 TYR A N 1
ATOM 746 C CA . TYR A 1 95 ? 3.111 -2.186 -3.211 1.00 92.25 95 TYR A CA 1
ATOM 747 C C . TYR A 1 95 ? 3.051 -1.758 -1.740 1.00 92.25 95 TYR A C 1
ATOM 749 O O . TYR A 1 95 ? 2.271 -2.297 -0.965 1.00 92.25 95 TYR A O 1
ATOM 757 N N . ARG A 1 96 ? 3.857 -0.766 -1.332 1.00 90.69 96 ARG A N 1
ATOM 758 C CA . ARG A 1 96 ? 3.854 -0.290 0.062 1.00 90.69 96 ARG A CA 1
ATOM 759 C C . ARG A 1 96 ? 2.511 0.308 0.478 1.00 90.69 96 ARG A C 1
ATOM 761 O O . ARG A 1 96 ? 2.076 0.082 1.602 1.00 90.69 96 ARG A O 1
ATOM 768 N N . LYS A 1 97 ? 1.879 1.063 -0.423 1.00 91.94 97 LYS A N 1
ATOM 769 C CA . LYS A 1 97 ? 0.560 1.666 -0.201 1.00 91.94 97 LYS A CA 1
ATOM 770 C C . LYS A 1 97 ? -0.511 0.578 -0.214 1.00 91.94 97 LYS A C 1
ATOM 772 O O . LYS A 1 97 ? -1.260 0.466 0.747 1.00 91.94 97 LYS A O 1
ATOM 777 N N . LEU A 1 98 ? -0.487 -0.281 -1.234 1.00 93.12 98 LEU A N 1
ATOM 778 C CA . LEU A 1 98 ? -1.431 -1.391 -1.392 1.00 93.12 98 LEU A CA 1
ATOM 779 C C . LEU A 1 98 ? -1.434 -2.329 -0.180 1.00 93.12 98 LEU A C 1
ATOM 781 O O . LEU A 1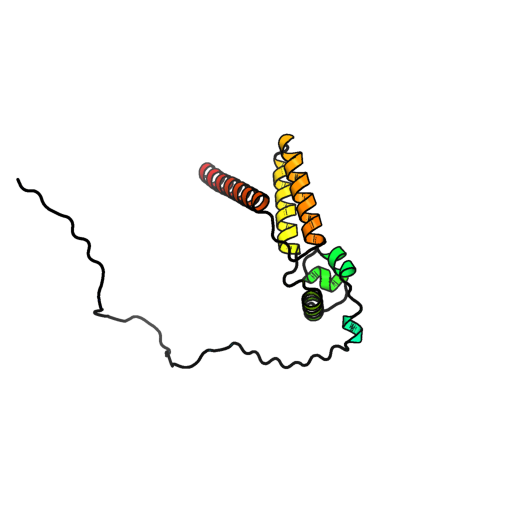 98 ? -2.475 -2.529 0.432 1.00 93.12 98 LEU A O 1
ATOM 785 N N . SER A 1 99 ? -0.259 -2.785 0.260 1.00 93.00 99 SER A N 1
ATOM 786 C CA . SER A 1 99 ? -0.139 -3.663 1.430 1.00 93.00 99 SER A CA 1
ATOM 787 C C . SER A 1 99 ? -0.648 -3.005 2.719 1.00 93.00 99 SER A C 1
ATOM 789 O O . SER A 1 99 ? -1.179 -3.677 3.601 1.00 93.00 99 SER A O 1
ATOM 791 N N . SER A 1 100 ? -0.511 -1.682 2.852 1.00 92.62 100 SER A N 1
ATOM 792 C CA . SER A 1 100 ? -1.074 -0.962 3.995 1.00 92.62 100 SER A CA 1
ATOM 793 C C . SER A 1 100 ? -2.605 -0.945 3.971 1.00 92.62 100 SER A C 1
ATOM 795 O O . SER A 1 100 ? -3.217 -1.056 5.031 1.00 92.62 100 SER A O 1
ATOM 797 N N . LEU A 1 101 ? -3.211 -0.794 2.792 1.00 93.75 101 LEU A N 1
ATOM 798 C CA . LEU A 1 101 ? -4.665 -0.785 2.612 1.00 93.75 101 LEU A CA 1
ATOM 799 C C . LEU A 1 101 ? -5.261 -2.186 2.785 1.00 93.75 101 LEU A C 1
ATOM 801 O O . LEU A 1 101 ? -6.269 -2.338 3.464 1.00 93.75 101 LEU A O 1
ATOM 805 N N . GLU A 1 102 ? -4.597 -3.222 2.273 1.00 93.62 102 GLU A N 1
ATOM 806 C CA . GLU A 1 102 ? -4.986 -4.624 2.488 1.00 93.62 102 GLU A CA 1
ATOM 807 C C . GLU A 1 102 ? -5.003 -4.982 3.980 1.00 93.62 102 GLU A C 1
ATOM 809 O O . GLU A 1 102 ? -5.974 -5.542 4.485 1.00 93.62 102 GLU A O 1
ATOM 814 N N . LYS 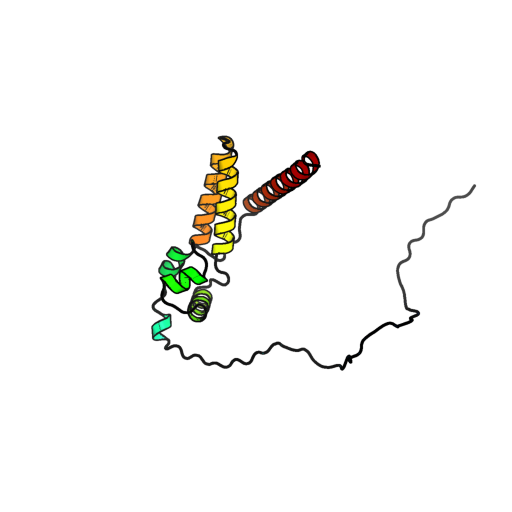A 1 103 ? -3.964 -4.583 4.727 1.00 93.56 103 LYS A N 1
ATOM 815 C CA . LYS A 1 103 ? -3.932 -4.764 6.187 1.00 93.56 103 LYS A CA 1
ATOM 816 C C . LYS A 1 103 ? -5.053 -4.009 6.891 1.00 93.56 103 LYS A C 1
ATOM 818 O O . LYS A 1 103 ? -5.558 -4.493 7.900 1.00 93.56 103 LYS A O 1
ATOM 823 N N . LEU A 1 104 ? -5.413 -2.826 6.395 1.00 93.75 104 LEU A N 1
ATOM 824 C CA . LEU A 1 104 ? -6.519 -2.054 6.949 1.00 93.75 104 LEU A CA 1
ATOM 825 C C . LEU A 1 104 ? -7.853 -2.770 6.721 1.00 93.75 104 LEU A C 1
ATOM 827 O O . LEU A 1 104 ? -8.613 -2.908 7.672 1.00 93.75 104 LEU A O 1
ATOM 831 N N . ILE A 1 105 ? -8.095 -3.290 5.513 1.00 94.31 105 ILE A N 1
ATOM 832 C CA . ILE A 1 105 ? -9.284 -4.101 5.208 1.00 94.31 105 ILE A CA 1
ATOM 833 C C . ILE A 1 105 ? -9.373 -5.288 6.165 1.00 94.31 105 ILE A C 1
ATOM 835 O O . ILE A 1 105 ? -10.416 -5.479 6.777 1.00 94.31 105 ILE A O 1
ATOM 839 N N . ASN A 1 106 ? -8.286 -6.044 6.341 1.00 93.44 106 ASN A N 1
ATOM 840 C CA . ASN A 1 106 ? -8.298 -7.223 7.209 1.00 93.44 106 ASN A CA 1
ATOM 841 C C . ASN A 1 106 ? -8.684 -6.872 8.651 1.00 93.44 106 ASN A C 1
ATOM 843 O O . ASN A 1 106 ? -9.524 -7.549 9.228 1.00 93.44 106 ASN A O 1
ATOM 847 N N . LYS A 1 107 ? -8.141 -5.778 9.200 1.00 91.69 107 LYS A N 1
ATOM 848 C CA . LYS A 1 107 ? -8.502 -5.299 10.545 1.00 91.69 107 LYS A CA 1
ATOM 849 C C . LYS A 1 107 ? -9.961 -4.869 10.643 1.00 91.69 107 LYS A C 1
ATOM 851 O O . LYS A 1 107 ? -10.625 -5.156 11.626 1.00 91.69 107 LYS A O 1
ATOM 856 N N . VAL A 1 108 ? -10.457 -4.152 9.638 1.00 91.12 108 VAL A N 1
ATOM 857 C CA . VAL A 1 108 ? -11.850 -3.689 9.614 1.00 91.12 108 VAL A CA 1
ATOM 858 C C . VAL A 1 108 ? -12.815 -4.875 9.513 1.00 91.12 108 VAL A C 1
ATOM 860 O O . VAL A 1 108 ? -13.851 -4.876 10.171 1.00 91.12 108 VAL A O 1
ATOM 863 N N . VAL A 1 109 ? -12.459 -5.897 8.733 1.00 91.25 109 VAL A N 1
ATOM 864 C CA . VAL A 1 109 ? -13.222 -7.147 8.609 1.00 91.25 109 VAL A CA 1
ATOM 865 C C . VAL A 1 109 ? -13.176 -7.962 9.903 1.00 91.25 109 VAL A C 1
ATOM 867 O O . VAL A 1 109 ? -14.201 -8.507 10.297 1.00 91.25 109 VAL A O 1
ATOM 870 N N . GLU A 1 110 ? -12.034 -8.009 10.592 1.00 90.31 110 GLU A N 1
ATOM 871 C CA . GLU A 1 110 ? -11.873 -8.690 11.888 1.00 90.31 110 GLU A CA 1
ATOM 872 C C . GLU A 1 110 ? -12.820 -8.135 12.964 1.00 90.31 110 GLU A C 1
ATOM 874 O O . GLU A 1 110 ? -13.320 -8.889 13.793 1.00 90.31 110 GLU A O 1
ATOM 879 N N . LEU A 1 111 ? -13.141 -6.838 12.915 1.00 86.75 111 LEU A N 1
ATOM 880 C CA . LEU A 1 111 ? -14.125 -6.218 13.811 1.00 86.75 111 LEU A CA 1
ATOM 881 C C . LEU A 1 111 ? -15.578 -6.653 13.526 1.00 86.75 111 LEU A C 1
ATOM 883 O O . LEU A 1 111 ? -16.467 -6.295 1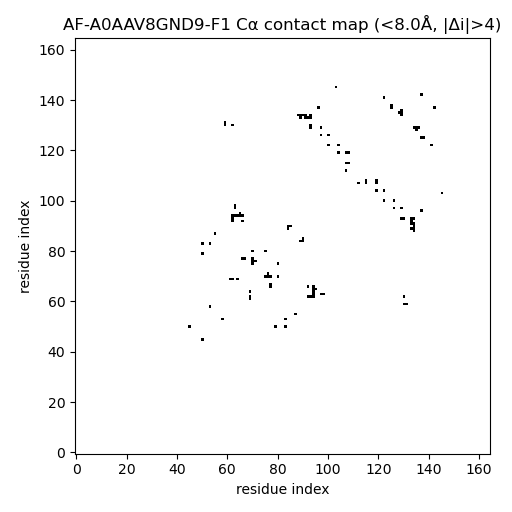4.295 1.00 86.75 111 LEU A O 1
ATOM 887 N N . ALA A 1 112 ? -15.825 -7.389 12.433 1.00 84.12 112 ALA A N 1
ATOM 888 C CA . ALA A 1 112 ? -17.091 -8.038 12.072 1.00 84.12 112 ALA A CA 1
ATOM 889 C C . ALA A 1 112 ? -18.353 -7.153 12.182 1.00 84.12 112 ALA A C 1
ATOM 891 O O . ALA A 1 112 ? -19.451 -7.643 12.444 1.00 84.12 112 ALA A O 1
ATOM 892 N N . HIS A 1 113 ? -18.222 -5.840 11.963 1.00 85.06 113 HIS A N 1
ATOM 893 C CA . HIS A 1 113 ? -19.328 -4.898 12.114 1.00 85.06 113 HIS A CA 1
ATOM 894 C C . HIS A 1 113 ? -19.999 -4.593 10.760 1.00 85.06 113 HIS A C 1
ATOM 896 O O . HIS A 1 113 ? -19.318 -4.131 9.836 1.00 85.06 113 HIS A O 1
ATOM 902 N N . PRO A 1 114 ? -21.327 -4.783 10.613 1.00 82.50 114 PRO A N 1
ATOM 903 C CA . PRO A 1 114 ? -22.030 -4.556 9.346 1.00 82.50 114 PRO A CA 1
ATOM 904 C C . PRO A 1 114 ? -21.906 -3.113 8.834 1.00 82.50 114 PRO A C 1
ATOM 906 O O . PRO A 1 114 ? -21.815 -2.899 7.626 1.00 82.50 114 PRO A O 1
ATOM 909 N N . GLY A 1 115 ? -21.791 -2.126 9.732 1.00 85.06 115 GLY A N 1
ATOM 910 C CA . GLY A 1 115 ? -21.591 -0.719 9.364 1.00 85.06 115 GLY A CA 1
ATOM 911 C C . GLY A 1 115 ? -20.267 -0.431 8.642 1.00 85.06 115 GLY A C 1
ATOM 912 O O . GLY A 1 115 ? -20.122 0.606 7.999 1.00 85.06 115 GLY A O 1
ATOM 913 N N . PHE A 1 116 ? -19.295 -1.347 8.691 1.00 89.56 116 PHE A N 1
ATOM 914 C CA . PHE A 1 116 ? -17.991 -1.154 8.055 1.00 89.56 116 PHE A CA 1
ATOM 915 C C . PHE A 1 116 ? -17.898 -1.699 6.627 1.00 89.56 116 PHE A C 1
ATOM 917 O O . PHE A 1 116 ? -16.872 -1.504 5.970 1.00 89.56 116 PHE A O 1
ATOM 924 N N . GLN A 1 117 ? -18.955 -2.318 6.094 1.00 88.75 117 GLN A N 1
ATOM 925 C CA . GLN A 1 117 ? -18.961 -2.794 4.705 1.00 88.75 117 GLN A CA 1
ATOM 926 C C . GLN A 1 117 ? -18.703 -1.657 3.703 1.00 88.75 117 GLN A C 1
ATOM 928 O O . GLN A 1 117 ? -17.920 -1.821 2.765 1.00 88.75 117 GLN A O 1
ATOM 933 N N . PHE A 1 118 ? -19.284 -0.477 3.945 1.00 90.94 118 PHE A N 1
ATOM 934 C CA . PHE A 1 118 ? -19.048 0.716 3.128 1.00 90.94 118 PHE A CA 1
ATOM 935 C C . PHE A 1 118 ? -17.576 1.150 3.151 1.00 90.94 118 PHE A C 1
ATOM 937 O O . PHE A 1 118 ? -16.988 1.442 2.111 1.00 90.94 118 PHE A O 1
ATOM 944 N N . ILE A 1 119 ? -16.944 1.107 4.326 1.00 91.75 119 ILE A N 1
ATOM 945 C CA . ILE A 1 119 ? -15.526 1.440 4.497 1.00 91.75 119 ILE A CA 1
ATOM 946 C C . ILE A 1 119 ? -14.651 0.469 3.696 1.00 91.75 119 ILE A C 1
ATOM 948 O O . ILE A 1 119 ? -13.756 0.896 2.969 1.00 91.75 119 ILE A O 1
ATOM 952 N N . VAL A 1 120 ? -14.929 -0.836 3.777 1.00 93.38 120 VAL A N 1
ATOM 953 C CA . VAL A 1 120 ? -14.202 -1.853 3.000 1.00 93.38 120 VAL A CA 1
ATOM 954 C C . VAL A 1 120 ? -14.361 -1.612 1.497 1.00 93.38 120 VAL A C 1
ATOM 956 O O . VAL A 1 120 ? -13.375 -1.705 0.764 1.00 93.38 120 VAL A O 1
ATOM 959 N N . CYS A 1 121 ? -15.564 -1.265 1.034 1.00 93.31 121 CYS A N 1
ATOM 960 C CA . CYS A 1 121 ? -15.81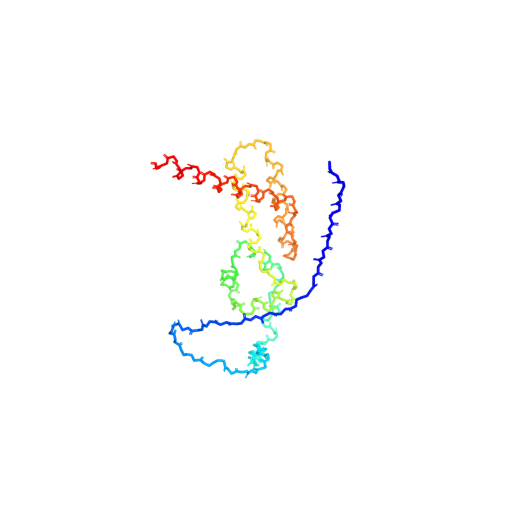4 -0.927 -0.367 1.00 93.31 121 CYS A CA 1
ATOM 961 C C . CYS A 1 121 ? -14.982 0.287 -0.815 1.00 93.31 121 CYS A C 1
ATOM 963 O O . CYS A 1 121 ? -14.267 0.202 -1.816 1.00 93.31 121 CYS A O 1
ATOM 965 N N . ASN A 1 122 ? -14.977 1.367 -0.029 1.00 93.50 122 ASN A N 1
ATOM 966 C CA . ASN A 1 122 ? -14.195 2.571 -0.324 1.00 93.50 122 ASN A CA 1
ATOM 967 C C . ASN A 1 122 ? -12.694 2.280 -0.412 1.00 93.50 122 ASN A C 1
ATOM 969 O O . ASN A 1 122 ? -12.033 2.719 -1.356 1.00 93.50 122 ASN A O 1
ATOM 973 N N . ILE A 1 123 ? -12.154 1.498 0.530 1.00 93.69 123 ILE A N 1
ATOM 974 C CA . ILE A 1 123 ? -10.731 1.131 0.525 1.00 93.69 123 ILE A CA 1
ATOM 975 C C . ILE A 1 123 ? -10.399 0.261 -0.698 1.00 93.69 123 ILE A C 1
ATOM 977 O O . ILE A 1 123 ? -9.346 0.438 -1.311 1.00 93.69 123 ILE A O 1
ATOM 981 N N . ARG A 1 124 ? -11.290 -0.656 -1.099 1.00 94.06 124 ARG A N 1
ATOM 982 C CA . ARG A 1 124 ? -11.110 -1.473 -2.313 1.00 94.06 124 ARG A CA 1
ATOM 983 C C . ARG A 1 124 ? -11.102 -0.623 -3.581 1.00 94.06 124 ARG A C 1
ATOM 985 O O . ARG A 1 124 ? -10.218 -0.797 -4.414 1.00 94.06 124 ARG A O 1
ATOM 992 N N . GLN A 1 125 ? -12.031 0.320 -3.713 1.00 93.81 125 GLN A N 1
ATOM 993 C CA . GLN A 1 125 ? -12.043 1.255 -4.843 1.00 93.81 125 GLN A CA 1
ATOM 994 C C . GLN A 1 125 ? -10.760 2.090 -4.896 1.00 93.81 125 GLN A C 1
ATOM 996 O O . GLN A 1 125 ? -10.201 2.325 -5.965 1.00 93.81 125 GLN A O 1
ATOM 1001 N N . GLU A 1 126 ? -10.253 2.504 -3.738 1.00 92.69 126 GLU A N 1
ATOM 1002 C CA . GLU A 1 126 ? -9.002 3.246 -3.645 1.00 92.69 126 GLU A CA 1
ATOM 1003 C C . GLU A 1 126 ? -7.778 2.404 -4.043 1.00 92.69 126 GLU A C 1
ATOM 1005 O O . GLU A 1 126 ? -6.884 2.901 -4.731 1.00 92.69 126 GLU A O 1
ATOM 1010 N N . ILE A 1 127 ? -7.755 1.116 -3.682 1.00 92.69 127 ILE A N 1
ATOM 1011 C CA . ILE A 1 127 ? -6.747 0.157 -4.159 1.00 92.69 127 ILE A CA 1
ATOM 1012 C C . ILE A 1 127 ? -6.748 0.091 -5.689 1.00 92.69 127 ILE A C 1
ATOM 1014 O O . ILE A 1 127 ? -5.681 0.194 -6.299 1.00 92.69 127 ILE A O 1
ATOM 1018 N N . GLU A 1 128 ? -7.920 -0.044 -6.310 1.00 91.44 128 GLU A N 1
ATOM 1019 C CA . GLU A 1 128 ? -8.036 -0.092 -7.772 1.00 91.44 128 GLU A CA 1
ATOM 1020 C C . GLU A 1 128 ? -7.598 1.226 -8.423 1.00 91.44 128 GLU A C 1
ATOM 1022 O O . GLU A 1 128 ? -6.835 1.215 -9.391 1.00 91.44 128 GLU A O 1
ATOM 1027 N N . ALA A 1 129 ? -7.954 2.371 -7.837 1.00 91.38 129 ALA A N 1
ATOM 1028 C CA . ALA A 1 129 ? -7.480 3.670 -8.308 1.00 91.38 129 ALA A CA 1
ATOM 1029 C C . ALA A 1 129 ? -5.943 3.775 -8.266 1.00 91.38 129 ALA A C 1
ATOM 1031 O O . ALA A 1 129 ? -5.327 4.250 -9.221 1.00 91.38 129 ALA A O 1
ATOM 1032 N N . ILE A 1 130 ? -5.298 3.283 -7.201 1.00 90.88 130 ILE A N 1
ATOM 1033 C CA . ILE A 1 130 ? -3.830 3.270 -7.075 1.00 90.88 130 ILE A CA 1
ATOM 1034 C C . ILE A 1 130 ? -3.185 2.283 -8.057 1.00 90.88 130 ILE A C 1
ATOM 1036 O O . ILE A 1 130 ? -2.071 2.535 -8.524 1.00 90.88 130 ILE A O 1
ATOM 1040 N N . LYS A 1 131 ? -3.848 1.170 -8.390 1.00 88.00 131 LYS A N 1
ATOM 1041 C CA . LYS A 1 131 ? -3.361 0.243 -9.425 1.00 88.00 131 LYS A CA 1
ATOM 1042 C C . LYS A 1 131 ? -3.361 0.896 -10.804 1.00 88.00 131 LYS A C 1
ATOM 1044 O O . LYS A 1 131 ? -2.384 0.738 -11.533 1.00 88.00 131 LYS A O 1
ATOM 1049 N N . MET A 1 132 ? -4.409 1.653 -11.127 1.00 85.88 132 MET A N 1
ATOM 1050 C CA . MET A 1 132 ? -4.500 2.396 -12.387 1.00 85.88 132 MET A CA 1
ATOM 1051 C C . MET A 1 132 ? -3.517 3.565 -12.428 1.00 85.88 132 MET A C 1
ATOM 1053 O O . MET A 1 132 ? -2.859 3.782 -13.438 1.00 85.88 132 MET A O 1
ATOM 1057 N N . ASN A 1 133 ? -3.355 4.277 -11.313 1.00 86.50 133 ASN A N 1
ATOM 1058 C CA . ASN A 1 133 ? -2.460 5.423 -11.211 1.00 86.50 133 ASN A CA 1
ATOM 1059 C C . ASN A 1 133 ? -1.556 5.301 -9.970 1.00 86.50 133 ASN A C 1
ATOM 1061 O O . ASN A 1 133 ? -1.876 5.831 -8.900 1.00 86.50 133 ASN A O 1
ATOM 1065 N N . PRO A 1 134 ? -0.369 4.674 -10.100 1.00 84.19 134 PRO A N 1
ATOM 1066 C CA . PRO A 1 134 ? 0.554 4.440 -8.983 1.00 84.19 134 PRO A CA 1
ATOM 1067 C C . PRO A 1 134 ? 1.037 5.701 -8.265 1.00 84.19 134 PRO A C 1
ATOM 1069 O O . PRO A 1 134 ? 1.491 5.627 -7.119 1.00 84.19 134 PRO A O 1
ATOM 1072 N N . SER A 1 135 ? 0.943 6.859 -8.917 1.00 83.56 135 SER A N 1
ATOM 1073 C CA . SER A 1 135 ? 1.328 8.161 -8.365 1.00 83.56 135 SER A CA 1
ATOM 1074 C C . SER A 1 135 ? 0.270 8.771 -7.441 1.00 83.56 135 SER A C 1
ATOM 1076 O O . SER A 1 135 ? 0.589 9.704 -6.703 1.00 83.56 135 SER A O 1
ATOM 1078 N N . LEU A 1 136 ? -0.954 8.228 -7.405 1.00 85.75 136 LEU A N 1
ATOM 1079 C CA . LEU A 1 136 ? -2.009 8.718 -6.520 1.00 85.75 136 LEU A CA 1
ATOM 1080 C C . LEU A 1 136 ? -1.640 8.545 -5.044 1.00 85.75 136 LEU A C 1
ATOM 1082 O O . LEU A 1 136 ? -1.034 7.548 -4.626 1.00 85.75 136 LEU A O 1
ATOM 1086 N N . LYS A 1 137 ? -2.004 9.552 -4.251 1.00 88.38 137 LYS A N 1
ATOM 1087 C CA . LYS A 1 137 ? -1.902 9.517 -2.792 1.00 88.38 137 LYS A CA 1
ATOM 1088 C C . LYS A 1 137 ? -3.111 8.788 -2.210 1.00 88.38 137 LYS A C 1
ATOM 1090 O O . LYS A 1 137 ? -4.171 8.761 -2.825 1.00 88.38 137 LYS A O 1
ATOM 1095 N N . ILE A 1 138 ? -2.912 8.219 -1.025 1.00 89.25 138 ILE A N 1
ATOM 1096 C CA . ILE A 1 138 ? -4.005 7.661 -0.230 1.00 89.25 138 ILE A CA 1
ATOM 1097 C C . ILE A 1 138 ? -4.895 8.828 0.228 1.00 89.25 138 ILE A C 1
ATOM 1099 O O . ILE A 1 138 ? -4.372 9.892 0.575 1.00 89.25 138 ILE A O 1
ATOM 1103 N N . LYS A 1 139 ? -6.214 8.648 0.197 1.00 91.69 139 LYS A N 1
ATOM 1104 C CA . LYS A 1 139 ? -7.214 9.611 0.657 1.00 91.69 139 LYS A CA 1
ATOM 1105 C C . LYS A 1 139 ? -7.014 9.910 2.141 1.00 91.69 139 LYS A C 1
ATOM 1107 O O . LYS A 1 139 ? -6.682 9.032 2.938 1.00 91.69 139 LYS A O 1
ATOM 1112 N N . ASN A 1 140 ? -7.272 11.160 2.521 1.00 91.44 140 ASN A N 1
ATOM 1113 C CA . ASN A 1 140 ? -7.116 11.611 3.904 1.00 91.44 140 ASN A CA 1
ATOM 1114 C C . ASN A 1 140 ? -8.024 10.835 4.870 1.00 91.44 140 ASN A C 1
ATOM 1116 O O . ASN A 1 140 ? -7.586 10.485 5.959 1.00 91.44 140 ASN A O 1
ATOM 1120 N N . GLU A 1 141 ? -9.250 10.509 4.456 1.00 88.69 141 GLU A N 1
ATOM 1121 C CA . GLU A 1 141 ? -10.198 9.706 5.243 1.00 88.69 141 GLU A CA 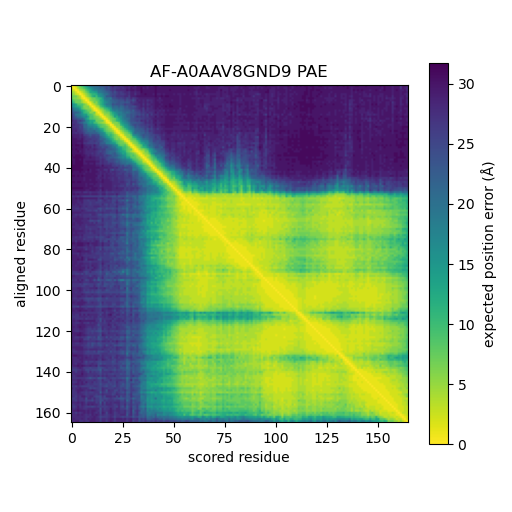1
ATOM 1122 C C . GLU A 1 141 ? -9.621 8.327 5.586 1.00 88.69 141 GLU A C 1
ATOM 1124 O O . GLU A 1 141 ? -9.597 7.917 6.749 1.00 88.69 141 GLU A O 1
ATOM 1129 N N . THR A 1 142 ? -9.066 7.643 4.586 1.00 91.69 142 THR A N 1
ATOM 1130 C CA . THR A 1 142 ? -8.438 6.329 4.745 1.00 91.69 142 THR A CA 1
ATOM 1131 C C . THR A 1 142 ? -7.186 6.403 5.619 1.00 91.69 142 THR A C 1
ATOM 1133 O O . THR A 1 142 ? -6.953 5.532 6.460 1.00 91.69 142 THR A O 1
ATOM 1136 N N . GLU A 1 143 ? -6.394 7.469 5.483 1.00 92.44 143 GLU A N 1
ATOM 1137 C CA . GLU A 1 143 ? -5.246 7.738 6.354 1.00 92.44 143 GLU A CA 1
ATOM 1138 C C . GLU A 1 143 ? -5.654 7.983 7.812 1.00 92.44 143 GLU A C 1
ATOM 1140 O O . GLU A 1 143 ? -5.007 7.458 8.723 1.00 92.44 143 GLU A O 1
ATOM 1145 N N . CYS A 1 144 ? -6.725 8.741 8.052 1.00 93.12 144 CYS A N 1
ATOM 1146 C CA . CYS A 1 144 ? -7.263 8.979 9.390 1.00 93.12 144 CYS A CA 1
ATOM 1147 C C . CYS A 1 144 ? -7.729 7.673 10.036 1.00 93.12 144 CYS A C 1
ATOM 1149 O O . CYS A 1 144 ? -7.326 7.369 11.161 1.00 93.12 144 CYS A O 1
ATOM 1151 N N . LEU A 1 145 ? -8.491 6.854 9.305 1.00 91.62 145 LEU A N 1
ATOM 1152 C CA . LEU A 1 145 ? -8.921 5.539 9.779 1.00 91.62 145 LEU A CA 1
ATOM 1153 C C . LEU A 1 145 ? -7.722 4.641 10.110 1.00 91.62 145 LEU A C 1
ATOM 1155 O O . LEU A 1 145 ? -7.685 3.994 11.158 1.00 91.62 145 LEU A O 1
ATOM 1159 N N . ARG A 1 146 ? -6.704 4.631 9.244 1.00 92.62 146 ARG A N 1
ATOM 1160 C CA . ARG A 1 146 ? -5.477 3.855 9.453 1.00 92.62 146 ARG A CA 1
ATOM 1161 C C . ARG A 1 146 ? -4.759 4.245 10.745 1.00 92.62 146 ARG A C 1
ATOM 1163 O O . ARG A 1 146 ? -4.293 3.357 11.463 1.00 92.62 146 ARG A O 1
ATOM 1170 N N . ARG A 1 147 ? -4.665 5.546 11.038 1.00 93.62 147 ARG A N 1
ATOM 1171 C CA . ARG A 1 147 ? -4.066 6.070 12.279 1.00 93.62 147 ARG A CA 1
ATOM 1172 C C . ARG A 1 147 ? -4.893 5.678 13.497 1.00 93.62 147 ARG A C 1
ATOM 1174 O O . ARG A 1 147 ? -4.342 5.078 14.411 1.00 93.62 147 ARG A O 1
ATOM 1181 N N . ALA A 1 148 ? -6.208 5.888 13.452 1.00 93.12 148 ALA A N 1
ATOM 1182 C CA . ALA A 1 148 ? -7.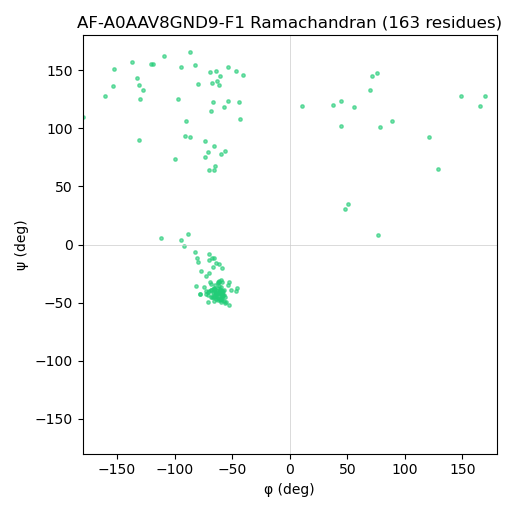108 5.512 14.541 1.00 93.12 148 ALA A CA 1
ATOM 1183 C C . ALA A 1 148 ? -6.994 4.016 14.889 1.00 93.12 148 ALA A C 1
ATOM 1185 O O . ALA A 1 148 ? -6.846 3.652 16.054 1.00 93.12 148 ALA A O 1
ATOM 1186 N N . MET A 1 149 ? -6.962 3.139 13.879 1.00 91.62 149 MET A N 1
ATOM 1187 C CA . MET A 1 149 ? -6.769 1.698 14.083 1.00 91.62 149 MET A CA 1
ATOM 1188 C C . MET A 1 149 ? -5.391 1.346 14.662 1.00 91.62 149 MET A C 1
ATOM 1190 O O . MET A 1 149 ? -5.262 0.384 15.421 1.00 91.62 149 MET A O 1
ATOM 1194 N N . TYR A 1 150 ? -4.341 2.085 14.295 1.00 90.75 150 TYR A N 1
ATOM 1195 C CA . TYR A 1 150 ? -3.009 1.902 14.875 1.00 90.75 150 TYR A CA 1
ATOM 1196 C C . TYR A 1 150 ? -2.984 2.303 16.352 1.00 90.75 150 TYR A C 1
ATOM 1198 O O . TYR A 1 150 ? -2.481 1.536 17.176 1.00 90.75 150 TYR A O 1
ATOM 1206 N N . ASP A 1 151 ? -3.573 3.448 16.686 1.00 92.69 151 ASP A N 1
ATOM 1207 C CA . ASP A 1 151 ? -3.619 3.968 18.051 1.00 92.69 151 ASP A CA 1
ATOM 1208 C C . ASP A 1 151 ? -4.427 3.049 18.973 1.00 92.69 151 ASP A C 1
ATOM 1210 O O . ASP A 1 151 ? -3.977 2.747 20.079 1.00 92.69 151 ASP A O 1
ATOM 1214 N N . LEU A 1 152 ? -5.570 2.532 18.507 1.00 90.75 152 LEU A N 1
ATOM 1215 C CA . LEU A 1 152 ? -6.369 1.544 19.242 1.00 90.75 152 LEU A CA 1
ATOM 1216 C C . LEU A 1 152 ? -5.577 0.263 19.523 1.00 90.75 152 LEU A C 1
ATOM 1218 O O . LEU A 1 152 ? -5.537 -0.209 20.657 1.00 90.75 152 LEU A O 1
ATOM 1222 N N . HIS A 1 153 ? -4.893 -0.277 18.513 1.00 89.00 153 HIS A N 1
ATOM 1223 C CA . HIS A 1 153 ? -4.081 -1.481 18.683 1.00 89.00 153 HIS A CA 1
ATOM 1224 C C . HIS A 1 153 ? -2.879 -1.248 19.613 1.00 89.00 153 HIS A C 1
ATOM 1226 O O . HIS A 1 153 ? -2.500 -2.122 20.393 1.00 89.00 153 HIS A O 1
ATOM 1232 N N . TYR A 1 154 ? -2.251 -0.074 19.536 1.00 91.25 154 TYR A N 1
ATOM 1233 C CA . TYR A 1 154 ? -1.147 0.291 20.418 1.00 91.25 154 TYR A CA 1
ATOM 1234 C C . TYR A 1 154 ? -1.606 0.441 21.876 1.00 91.25 154 TYR A C 1
ATOM 1236 O O . TYR A 1 154 ? -0.926 -0.072 22.765 1.00 91.25 154 TYR A O 1
ATOM 1244 N N . LYS A 1 155 ? -2.768 1.066 22.114 1.00 93.62 155 LYS A N 1
ATOM 1245 C CA . LYS A 1 155 ? -3.399 1.133 23.443 1.00 93.62 155 LYS A CA 1
ATOM 1246 C C . LYS A 1 155 ? -3.693 -0.265 23.986 1.00 93.62 155 LYS A C 1
ATOM 1248 O O . LYS A 1 155 ? -3.210 -0.584 25.063 1.00 93.62 155 LYS A O 1
ATOM 1253 N N . LYS A 1 156 ? -4.330 -1.130 23.187 1.00 91.00 156 LYS A N 1
ATOM 1254 C CA . LYS A 1 156 ? -4.613 -2.521 23.571 1.00 91.00 156 LYS A CA 1
ATOM 1255 C C . LYS A 1 156 ? -3.355 -3.265 24.034 1.00 91.00 156 LYS A C 1
ATOM 1257 O O . LYS A 1 156 ? -3.316 -3.742 25.156 1.00 91.00 156 LYS A O 1
ATOM 1262 N N . ARG A 1 157 ? -2.276 -3.260 23.236 1.00 91.25 157 ARG A N 1
ATOM 1263 C CA . ARG A 1 157 ? -1.011 -3.920 23.628 1.00 91.25 157 ARG A CA 1
ATOM 1264 C C . ARG A 1 157 ? -0.398 -3.361 24.914 1.00 91.25 157 ARG A C 1
ATOM 1266 O O . ARG A 1 157 ? 0.225 -4.108 25.665 1.00 91.25 157 ARG A O 1
ATOM 1273 N N . ARG A 1 158 ? -0.513 -2.049 25.140 1.00 92.75 158 ARG A N 1
ATOM 1274 C CA . ARG A 1 158 ? -0.030 -1.403 26.368 1.00 92.75 158 ARG A CA 1
ATOM 1275 C C . ARG A 1 158 ? -0.826 -1.882 27.579 1.00 92.75 158 ARG A C 1
ATOM 1277 O O . ARG A 1 158 ? -0.216 -2.172 28.601 1.00 92.75 158 ARG A O 1
ATOM 1284 N N . ASP A 1 159 ? -2.146 -1.947 27.459 1.00 92.81 159 ASP A N 1
ATOM 1285 C CA . ASP A 1 159 ? -3.028 -2.361 28.549 1.00 92.81 159 ASP A CA 1
ATOM 1286 C C . ASP A 1 159 ? -2.884 -3.864 28.836 1.00 92.81 159 ASP A C 1
ATOM 1288 O O . ASP A 1 159 ? -2.708 -4.233 29.993 1.00 92.81 159 ASP A O 1
ATOM 1292 N N . ASP A 1 160 ? -2.776 -4.710 27.805 1.00 91.25 160 ASP A N 1
ATOM 1293 C CA . ASP A 1 160 ? -2.486 -6.148 27.952 1.00 91.25 160 ASP A CA 1
ATOM 1294 C C . ASP A 1 160 ? -1.167 -6.387 28.719 1.00 91.25 160 ASP A C 1
ATOM 1296 O O . ASP A 1 160 ? -1.080 -7.257 29.582 1.00 91.25 160 ASP A O 1
ATOM 1300 N N . SER A 1 161 ? -0.141 -5.565 28.457 1.00 91.44 161 SER A N 1
ATOM 1301 C CA . SER A 1 161 ? 1.153 -5.642 29.157 1.00 91.44 161 SER A CA 1
ATOM 1302 C C . SER A 1 161 ? 1.080 -5.183 30.619 1.00 91.44 161 SER A C 1
ATOM 1304 O O . SER A 1 161 ? 1.933 -5.558 31.418 1.00 91.44 161 SER A O 1
ATOM 1306 N N . ARG A 1 162 ? 0.102 -4.340 30.971 1.00 88.12 162 ARG A N 1
ATOM 1307 C CA . ARG A 1 162 ? -0.124 -3.881 32.351 1.00 88.12 162 ARG A CA 1
ATOM 1308 C C . ARG A 1 162 ? -0.894 -4.904 33.171 1.00 88.12 162 ARG A C 1
ATOM 1310 O O . ARG A 1 162 ? -0.626 -5.015 34.351 1.00 88.12 162 ARG A O 1
ATOM 1317 N N . VAL A 1 163 ? -1.832 -5.618 32.550 1.00 88.56 163 VAL A N 1
ATOM 1318 C CA . VAL A 1 163 ? -2.623 -6.675 33.205 1.00 88.56 163 VAL A CA 1
ATOM 1319 C C . VAL A 1 163 ? -1.781 -7.930 33.468 1.00 88.56 163 VAL A C 1
ATOM 1321 O O . VAL A 1 163 ? -2.077 -8.685 34.386 1.00 88.56 163 VAL A O 1
ATOM 1324 N N . ALA A 1 164 ? -0.738 -8.162 32.667 1.00 82.44 164 ALA A N 1
ATOM 1325 C CA . ALA A 1 164 ? 0.150 -9.317 32.798 1.00 82.44 164 ALA A CA 1
ATOM 1326 C C . ALA A 1 164 ? 1.267 -9.175 33.860 1.00 82.44 164 ALA A C 1
ATOM 1328 O O . ALA A 1 164 ? 1.984 -10.150 34.079 1.00 82.44 164 ALA A O 1
ATOM 1329 N N . ASN A 1 165 ? 1.441 -7.997 34.475 1.00 66.69 165 ASN A N 1
ATOM 1330 C CA . ASN A 1 165 ? 2.411 -7.728 35.552 1.00 66.69 165 ASN A CA 1
ATOM 1331 C C . ASN A 1 165 ? 1.686 -7.481 36.875 1.00 66.69 165 ASN A C 1
ATOM 1333 O O . ASN A 1 165 ? 2.270 -7.836 37.920 1.00 66.69 165 ASN A O 1
#

Nearest PDB structures (foldseek):
  1ya9-assembly1_A  TM=2.227E-01  e=9.367E+00  Mus musculus

pLDDT: mean 74.02, std 23.94, range [28.56, 94.31]